Protein AF-A0A7S2Q654-F1 (afdb_monomer_lite)

pLDDT: mean 83.65, std 10.53, range [51.56, 97.0]

Foldseek 3Di:
DVVVVVVVCVVVVVVVVVVVVVVVVVCVVCVLVPDPVSVLLVLLQVLLLQLLVLLLVVCQVVVHDLVVSQCCLCVNPQWHALVSSLVVSQPRPSQCVPPVHHDDSVSSSSNVVNLPVVNPRTHHSVSSVVSNWDKDFAQAWDFDDPDPPHPDGPDIDHGRFIWTFPRSDDDDVPDDTDTDTDD

Structure (mmCIF, N/CA/C/O backbone):
data_AF-A0A7S2Q654-F1
#
_entry.id   AF-A0A7S2Q654-F1
#
loop_
_atom_site.group_PDB
_atom_site.id
_atom_site.type_symbol
_atom_site.label_atom_id
_atom_site.label_alt_id
_atom_site.label_comp_id
_atom_site.label_asym_id
_atom_site.label_entity_id
_atom_site.label_seq_id
_atom_site.pdbx_PDB_ins_code
_atom_site.Cartn_x
_atom_site.Cartn_y
_atom_site.Cartn_z
_atom_site.occupancy
_atom_site.B_iso_or_equiv
_atom_site.auth_seq_id
_atom_site.auth_comp_id
_atom_site.auth_asym_id
_atom_site.auth_atom_id
_atom_site.pdbx_PDB_model_num
ATOM 1 N N . GLN A 1 1 ? 50.099 34.092 -12.523 1.00 54.19 1 GLN A N 1
ATOM 2 C CA . GLN A 1 1 ? 49.272 33.414 -11.496 1.00 54.19 1 GLN A CA 1
ATOM 3 C C . GLN A 1 1 ? 47.755 33.600 -11.692 1.00 54.19 1 GLN A C 1
ATOM 5 O O . GLN A 1 1 ? 47.015 32.685 -11.361 1.00 54.19 1 GLN A O 1
ATOM 10 N N . GLN A 1 2 ? 47.266 34.692 -12.305 1.00 60.00 2 GLN A N 1
ATOM 11 C CA . GLN A 1 2 ? 45.822 34.900 -12.566 1.00 60.00 2 GLN A CA 1
ATOM 12 C C . GLN A 1 2 ? 45.152 33.859 -13.489 1.00 60.00 2 GLN A C 1
ATOM 14 O O . GLN A 1 2 ? 43.965 33.584 -13.333 1.00 60.00 2 GLN A O 1
ATOM 19 N N . PHE A 1 3 ? 45.884 33.271 -14.440 1.00 61.88 3 PHE A N 1
ATOM 20 C CA . PHE A 1 3 ? 45.326 32.295 -15.389 1.00 61.88 3 PHE A CA 1
ATOM 21 C C . PHE A 1 3 ? 44.981 30.954 -14.719 1.00 61.88 3 PHE A C 1
ATOM 23 O O . PHE A 1 3 ? 43.917 30.392 -14.961 1.00 61.88 3 PHE A O 1
ATOM 30 N N . VAL A 1 4 ? 45.842 30.492 -13.806 1.00 68.00 4 VAL A N 1
ATOM 31 C CA . VAL A 1 4 ? 45.649 29.248 -13.043 1.00 68.00 4 VAL A CA 1
ATOM 32 C C . VAL A 1 4 ? 44.465 29.382 -12.082 1.00 68.00 4 VAL A C 1
ATOM 34 O O . VAL A 1 4 ? 43.634 28.484 -12.013 1.00 68.00 4 VAL A O 1
ATOM 37 N N . ALA A 1 5 ? 44.325 30.536 -11.420 1.00 69.38 5 ALA A N 1
ATOM 38 C CA . ALA A 1 5 ? 43.191 30.815 -10.539 1.00 69.38 5 ALA A CA 1
ATOM 39 C C . ALA A 1 5 ? 41.851 30.864 -11.300 1.00 69.38 5 ALA A C 1
ATOM 41 O O . ALA A 1 5 ? 40.874 30.270 -10.855 1.00 69.38 5 ALA A O 1
ATOM 42 N N . LYS A 1 6 ? 41.806 31.510 -12.477 1.00 71.94 6 LYS A N 1
ATOM 43 C CA . LYS A 1 6 ? 40.595 31.549 -13.320 1.00 71.94 6 LYS A CA 1
ATOM 44 C C . LYS A 1 6 ? 40.215 30.174 -13.870 1.00 71.94 6 LYS A C 1
ATOM 46 O O . LYS A 1 6 ? 39.033 29.856 -13.923 1.00 71.94 6 LYS A O 1
ATOM 51 N N . HIS A 1 7 ? 41.195 29.362 -14.264 1.00 72.12 7 HIS A N 1
ATOM 52 C CA . HIS A 1 7 ? 40.942 28.003 -14.741 1.00 72.12 7 HIS A CA 1
ATOM 53 C C . HIS A 1 7 ? 40.455 27.082 -13.611 1.00 72.12 7 HIS A C 1
ATOM 55 O O . HIS A 1 7 ? 39.503 26.334 -13.806 1.00 72.12 7 HIS A O 1
ATOM 61 N N . ALA A 1 8 ? 41.055 27.176 -12.419 1.00 72.56 8 ALA A N 1
ATOM 62 C CA . ALA A 1 8 ? 40.609 26.433 -11.242 1.00 72.56 8 ALA A CA 1
ATOM 63 C C . ALA A 1 8 ? 39.175 26.814 -10.840 1.00 72.56 8 ALA A C 1
ATOM 65 O O . ALA A 1 8 ? 38.347 25.930 -10.661 1.00 72.56 8 ALA A O 1
ATOM 66 N N . LEU A 1 9 ? 38.848 28.111 -10.799 1.00 75.69 9 LEU A N 1
ATOM 67 C CA . LEU A 1 9 ? 37.480 28.583 -10.555 1.00 75.69 9 LEU A CA 1
ATOM 68 C C . LEU A 1 9 ? 36.493 28.018 -11.580 1.00 75.69 9 LEU A C 1
ATOM 70 O O . LEU A 1 9 ? 35.473 27.465 -11.197 1.00 75.69 9 LEU A O 1
ATOM 74 N N . LYS A 1 10 ? 36.832 28.059 -12.874 1.00 79.44 10 LYS A N 1
ATOM 75 C CA . LYS A 1 10 ? 35.960 27.554 -13.945 1.00 79.44 10 LYS A CA 1
ATOM 76 C C . LYS A 1 10 ? 35.702 26.042 -13.867 1.00 79.44 10 LYS A C 1
ATOM 78 O O . LYS A 1 10 ? 34.675 25.585 -14.350 1.00 79.44 10 LYS A O 1
ATOM 83 N N . MET A 1 11 ? 36.622 25.280 -13.274 1.00 75.81 11 MET A N 1
ATOM 84 C CA . MET A 1 11 ? 36.475 23.837 -13.044 1.00 75.81 11 MET A CA 1
ATOM 85 C C . MET A 1 11 ? 35.709 23.533 -11.750 1.00 75.81 11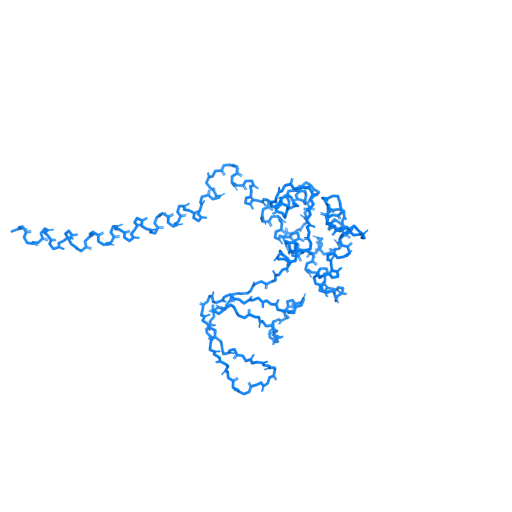 MET A C 1
ATOM 87 O O . MET A 1 11 ? 34.981 22.550 -11.691 1.00 75.81 11 MET A O 1
ATOM 91 N N . VAL A 1 12 ? 35.858 24.367 -10.717 1.00 80.75 12 VAL A N 1
ATOM 92 C CA . VAL A 1 12 ? 35.228 24.166 -9.402 1.00 80.75 12 VAL A CA 1
ATOM 93 C C . VAL A 1 12 ? 33.769 24.625 -9.391 1.00 80.75 12 VAL A C 1
ATOM 95 O O . VAL A 1 12 ? 32.937 23.935 -8.813 1.00 80.75 12 VAL A O 1
ATOM 98 N N . THR A 1 13 ? 33.431 25.730 -10.063 1.00 86.31 13 THR A N 1
ATOM 99 C CA . THR A 1 13 ? 32.056 26.257 -10.132 1.00 86.31 13 THR A CA 1
ATOM 100 C C . THR A 1 13 ? 31.011 25.216 -10.561 1.00 86.31 13 THR A C 1
ATOM 102 O O . THR A 1 13 ? 30.085 25.000 -9.786 1.00 86.31 13 THR A O 1
ATOM 105 N N . PRO A 1 14 ? 31.154 24.488 -11.689 1.00 86.62 14 PRO A N 1
ATOM 106 C CA . PRO A 1 14 ? 30.144 23.504 -12.092 1.00 86.62 14 PRO A CA 1
ATOM 107 C C . PRO A 1 14 ? 30.045 22.314 -11.125 1.00 86.62 14 PRO A C 1
ATOM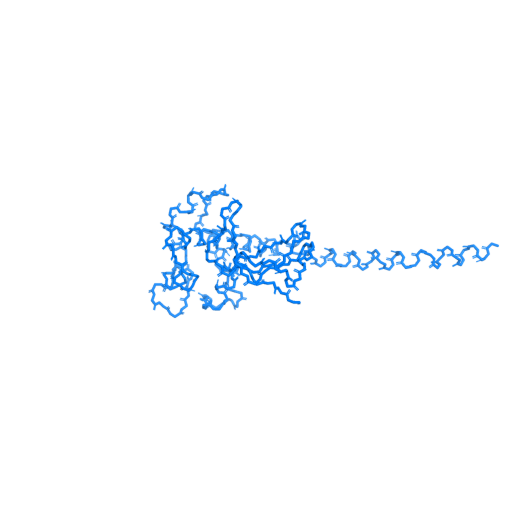 109 O O . PRO A 1 14 ? 28.994 21.690 -11.011 1.00 86.62 14 PRO A O 1
ATOM 112 N N . VAL A 1 15 ? 31.129 21.987 -10.413 1.00 83.38 15 VAL A N 1
ATOM 113 C CA . VAL A 1 15 ? 31.129 20.916 -9.405 1.00 83.38 15 VAL A CA 1
ATOM 114 C C . VAL A 1 15 ? 30.359 21.351 -8.161 1.00 83.38 15 VAL A C 1
ATOM 116 O O . VAL A 1 15 ? 29.582 20.562 -7.629 1.00 83.38 15 VAL A O 1
ATOM 119 N N . VAL A 1 16 ? 30.538 22.600 -7.722 1.00 87.62 16 VAL A N 1
ATOM 120 C CA . VAL A 1 16 ? 29.784 23.183 -6.603 1.00 87.62 16 VAL A CA 1
ATOM 121 C C . VAL A 1 16 ? 28.301 23.299 -6.956 1.00 87.62 16 VAL A C 1
ATOM 123 O O . VAL A 1 16 ? 27.477 22.814 -6.193 1.00 87.62 16 VAL A O 1
ATOM 126 N N . GLU A 1 17 ? 27.963 23.812 -8.141 1.00 90.69 17 GLU A N 1
ATOM 127 C CA . GLU A 1 17 ? 26.572 23.899 -8.617 1.00 90.69 17 GLU A CA 1
ATOM 128 C C . GLU A 1 17 ? 25.905 22.513 -8.690 1.00 90.69 17 GLU A C 1
ATOM 130 O O . GLU A 1 17 ? 24.756 22.333 -8.285 1.00 90.69 17 GLU A O 1
ATOM 135 N N . HIS A 1 18 ? 26.632 21.490 -9.155 1.00 82.50 18 HIS A N 1
ATOM 136 C CA . HIS A 1 18 ? 26.128 20.115 -9.177 1.00 82.50 18 HIS A CA 1
ATOM 137 C C . HIS A 1 18 ? 25.926 19.530 -7.769 1.00 82.50 18 HIS A C 1
ATOM 139 O O . HIS A 1 18 ? 24.966 18.792 -7.537 1.00 82.50 18 HIS A O 1
ATOM 145 N N . LEU A 1 19 ? 26.826 19.841 -6.832 1.00 82.88 19 LEU A N 1
ATOM 146 C CA . LEU A 1 19 ? 26.710 19.440 -5.428 1.00 82.88 19 LEU A CA 1
ATOM 147 C C . LEU A 1 19 ? 25.516 20.110 -4.747 1.00 82.88 19 LEU A C 1
ATOM 149 O O . LEU A 1 19 ? 24.774 19.423 -4.053 1.00 82.88 19 LEU A O 1
ATOM 153 N N . GLU A 1 20 ? 25.300 21.403 -4.979 1.00 89.38 20 GLU A N 1
ATOM 154 C CA . GLU A 1 20 ? 24.143 22.143 -4.467 1.00 89.38 20 GLU A CA 1
ATOM 155 C C . GLU A 1 20 ? 22.834 21.564 -5.014 1.00 89.38 20 GLU A C 1
ATOM 157 O O . GLU A 1 20 ? 21.921 21.282 -4.242 1.00 89.38 20 GLU A O 1
ATOM 162 N N . ALA A 1 21 ? 22.766 21.267 -6.317 1.00 87.25 21 ALA A N 1
ATOM 163 C CA . ALA A 1 21 ? 21.591 20.638 -6.919 1.00 87.25 21 ALA A CA 1
ATOM 164 C C . ALA A 1 21 ? 21.294 19.251 -6.318 1.00 87.25 21 ALA A C 1
ATOM 166 O O . ALA A 1 21 ? 20.142 18.929 -6.021 1.00 87.25 21 ALA A O 1
ATOM 167 N N . LYS A 1 22 ? 22.329 18.430 -6.098 1.00 82.44 22 LYS A N 1
ATOM 168 C CA . LYS A 1 22 ? 22.178 17.126 -5.435 1.00 82.44 22 LYS A CA 1
ATOM 169 C C . LYS A 1 22 ? 21.784 17.260 -3.972 1.00 82.44 22 LYS A C 1
ATOM 171 O O . LYS A 1 22 ? 20.992 16.454 -3.494 1.00 82.44 22 LYS A O 1
ATOM 176 N N . PHE A 1 23 ? 22.330 18.246 -3.266 1.00 81.62 23 PHE A N 1
ATOM 177 C CA . PHE A 1 23 ? 21.977 18.515 -1.880 1.00 81.62 23 PHE A CA 1
ATOM 178 C C . PHE A 1 23 ? 20.513 18.936 -1.762 1.00 81.62 23 PHE A C 1
ATOM 180 O O . PHE A 1 23 ? 19.813 18.402 -0.912 1.00 81.62 23 PHE A O 1
ATOM 187 N N . GLU A 1 24 ? 20.022 19.795 -2.653 1.00 86.06 24 GLU A N 1
ATOM 188 C CA . GLU A 1 24 ? 18.619 20.214 -2.661 1.00 86.06 24 GLU A CA 1
ATOM 189 C C . GLU A 1 24 ? 17.678 19.040 -2.970 1.00 86.06 24 GLU A C 1
ATOM 191 O O . GLU A 1 24 ? 16.663 18.852 -2.301 1.00 86.06 24 GLU A O 1
ATOM 196 N N . GLN A 1 25 ? 18.050 18.178 -3.923 1.00 79.69 25 GLN A N 1
ATOM 197 C CA . GLN A 1 25 ? 17.312 16.943 -4.206 1.00 79.69 25 GLN A CA 1
ATOM 198 C C . GLN A 1 25 ? 17.293 15.995 -3.004 1.00 79.69 25 GLN A C 1
ATOM 200 O O . GLN A 1 25 ? 16.236 15.488 -2.637 1.00 79.69 25 GLN A O 1
ATOM 205 N N . LEU A 1 26 ? 18.445 15.768 -2.370 1.00 80.25 26 LEU A N 1
ATOM 206 C CA . LEU A 1 26 ? 18.549 14.937 -1.170 1.00 80.25 26 LEU A CA 1
ATOM 207 C C . LEU A 1 26 ? 17.747 15.528 -0.012 1.00 80.25 26 LEU A C 1
ATOM 209 O O . LEU A 1 26 ? 17.042 14.790 0.669 1.00 80.25 26 LEU A O 1
ATOM 213 N N . SER A 1 27 ? 17.825 16.841 0.190 1.00 77.94 27 SER A N 1
ATOM 214 C CA . SER A 1 27 ? 17.080 17.577 1.210 1.00 77.94 27 SER A CA 1
ATOM 215 C C . SER A 1 27 ? 15.577 17.425 0.992 1.00 77.94 27 SER A C 1
ATOM 217 O O . SER A 1 27 ? 14.867 17.036 1.909 1.00 77.94 27 SER A O 1
ATOM 219 N N . SER A 1 28 ? 15.098 17.598 -0.242 1.00 79.00 28 SER A N 1
ATOM 220 C CA . SER A 1 28 ? 13.689 17.409 -0.602 1.00 79.00 28 SER A CA 1
ATOM 221 C C . SER A 1 28 ? 13.210 15.964 -0.400 1.00 79.00 28 SER A C 1
ATOM 223 O O . SER A 1 28 ? 12.181 15.734 0.233 1.00 79.00 28 SER A O 1
ATOM 225 N N . VAL A 1 29 ? 13.976 14.970 -0.863 1.00 77.69 29 VAL A N 1
ATOM 226 C CA . VAL A 1 29 ? 13.605 13.546 -0.738 1.00 77.69 29 VAL A CA 1
ATOM 227 C C . VAL A 1 29 ? 13.660 13.064 0.713 1.00 77.69 29 VAL A C 1
ATOM 229 O O . VAL A 1 29 ? 12.865 12.217 1.114 1.00 77.69 29 VAL A O 1
ATOM 232 N N . SER A 1 30 ? 14.587 13.596 1.511 1.00 75.12 30 SER A N 1
ATOM 233 C CA . SER A 1 30 ? 14.724 13.246 2.928 1.00 75.12 30 SER A CA 1
ATOM 234 C C . SER A 1 30 ? 13.912 14.133 3.864 1.00 75.12 30 SER A C 1
ATOM 236 O O . SER A 1 30 ? 13.778 13.767 5.029 1.00 75.12 30 SER A O 1
ATOM 238 N N . ALA A 1 31 ? 13.321 15.233 3.382 1.00 71.88 31 ALA A N 1
ATOM 239 C CA .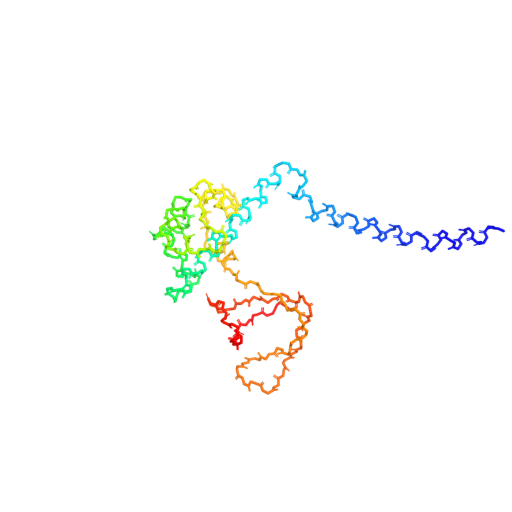 ALA A 1 31 ? 12.492 16.140 4.177 1.00 71.88 31 ALA A CA 1
ATOM 240 C C . ALA A 1 31 ? 11.449 15.400 5.034 1.00 71.88 31 ALA A C 1
ATOM 242 O O . ALA A 1 31 ? 11.367 15.706 6.228 1.00 71.88 31 ALA A O 1
ATOM 243 N N . PRO A 1 32 ? 10.762 14.350 4.527 1.00 68.12 32 PRO A N 1
ATOM 244 C CA . PRO A 1 32 ? 9.800 13.601 5.326 1.00 68.12 32 PRO A CA 1
ATOM 245 C C . PRO A 1 32 ? 10.385 12.860 6.541 1.00 68.12 32 PRO A C 1
ATOM 247 O O . PRO A 1 32 ? 9.653 12.446 7.434 1.00 68.12 32 PRO A O 1
ATOM 250 N N . LEU A 1 33 ? 11.705 12.673 6.591 1.00 72.94 33 LEU A N 1
ATOM 251 C CA . LEU A 1 33 ? 12.416 12.003 7.682 1.00 72.94 33 LEU A CA 1
ATOM 252 C C . LEU A 1 33 ? 12.959 12.989 8.730 1.00 72.94 33 LEU A C 1
ATOM 254 O O . LEU A 1 33 ? 13.423 12.561 9.791 1.00 72.94 33 LEU A O 1
ATOM 258 N N . LEU A 1 34 ? 12.934 14.297 8.446 1.00 71.31 34 LEU A N 1
ATOM 259 C CA . LEU A 1 34 ? 13.628 15.314 9.240 1.00 71.31 34 LEU A CA 1
ATOM 260 C C . LEU A 1 34 ? 12.734 15.983 10.291 1.00 71.31 34 LEU A C 1
ATOM 262 O O . LEU A 1 34 ? 13.226 16.297 11.376 1.00 71.31 34 LEU A O 1
ATOM 266 N N . SER A 1 35 ? 11.440 16.172 10.021 1.00 77.44 35 SER A N 1
ATOM 267 C CA . SER A 1 35 ? 10.511 16.793 10.975 1.00 77.44 35 SER A CA 1
ATOM 268 C C . SER A 1 35 ? 9.659 15.752 11.716 1.00 77.44 35 SER A C 1
ATOM 270 O O . SER A 1 35 ? 9.356 14.685 11.190 1.00 77.44 35 SER A O 1
ATOM 272 N N . GLU A 1 36 ? 9.260 16.040 12.958 1.00 75.56 36 GLU A N 1
ATOM 273 C CA . GLU A 1 36 ? 8.429 15.117 13.751 1.00 75.56 36 GLU A CA 1
ATOM 274 C C . GLU A 1 36 ? 7.033 14.898 13.142 1.00 75.56 36 GLU A C 1
ATOM 276 O O . GLU A 1 36 ? 6.517 13.781 13.175 1.00 75.56 36 GLU A O 1
ATOM 281 N N . SER A 1 37 ? 6.430 15.927 12.536 1.00 75.00 37 SER A N 1
ATOM 282 C CA . SER A 1 37 ? 5.154 15.781 11.825 1.00 75.00 37 SER A CA 1
ATOM 283 C C . SER A 1 37 ? 5.294 14.897 10.594 1.00 75.00 37 SER A C 1
ATOM 285 O O . SER A 1 37 ? 4.439 14.044 10.348 1.00 75.00 37 SER A O 1
ATOM 287 N N . ASP A 1 38 ? 6.389 15.050 9.852 1.00 77.12 38 ASP A N 1
ATOM 288 C CA . ASP A 1 38 ? 6.571 14.296 8.620 1.00 77.12 38 ASP A CA 1
ATOM 289 C C . ASP A 1 38 ? 6.988 12.853 8.902 1.00 77.12 38 ASP A C 1
ATOM 291 O O . ASP A 1 38 ? 6.549 11.950 8.196 1.00 77.12 38 ASP A O 1
ATOM 295 N N . LYS A 1 39 ? 7.702 12.595 10.007 1.00 79.81 39 LYS A N 1
ATOM 296 C CA . LYS A 1 39 ? 7.947 11.231 10.500 1.00 79.81 39 LYS A CA 1
ATOM 297 C C . LYS A 1 39 ? 6.647 10.498 10.813 1.00 79.81 39 LYS A C 1
ATOM 299 O O . LYS A 1 39 ? 6.536 9.309 10.523 1.00 79.81 39 LYS A O 1
ATOM 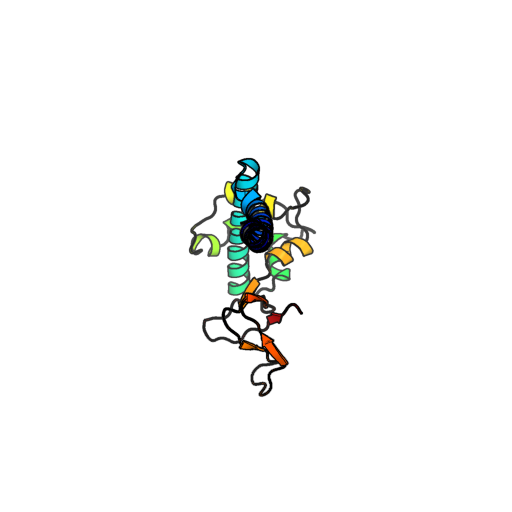304 N N . LEU A 1 40 ? 5.655 11.174 11.400 1.00 81.44 40 LEU A N 1
ATOM 305 C CA . LEU A 1 40 ? 4.343 10.570 11.657 1.00 81.44 40 LEU A CA 1
ATOM 306 C C . LEU A 1 40 ? 3.609 10.250 10.350 1.00 81.44 40 LEU A C 1
ATOM 308 O O . LEU A 1 40 ? 3.055 9.157 10.225 1.00 81.44 40 LEU A O 1
ATOM 312 N N . ALA A 1 41 ? 3.643 11.157 9.372 1.00 82.00 41 ALA A N 1
ATOM 313 C CA . ALA A 1 41 ? 3.061 10.930 8.049 1.00 82.00 41 ALA A CA 1
ATOM 314 C C . ALA A 1 41 ? 3.775 9.796 7.289 1.00 82.00 41 ALA A C 1
ATOM 316 O O . ALA A 1 41 ? 3.131 8.927 6.696 1.00 82.00 41 ALA A O 1
ATOM 317 N N . PHE A 1 42 ? 5.105 9.751 7.367 1.00 85.06 42 PHE A N 1
ATOM 318 C CA . PHE A 1 42 ? 5.925 8.685 6.806 1.00 85.06 42 PHE A CA 1
ATOM 319 C C . PHE A 1 42 ? 5.593 7.339 7.452 1.00 85.06 42 PHE A C 1
ATOM 321 O O . PHE A 1 42 ? 5.295 6.378 6.748 1.00 85.06 42 PHE A O 1
ATOM 328 N N . ASN A 1 43 ? 5.545 7.276 8.784 1.00 88.00 43 ASN A N 1
ATOM 329 C CA . ASN A 1 43 ? 5.157 6.067 9.506 1.00 88.00 43 ASN A CA 1
ATOM 330 C C . ASN A 1 43 ? 3.751 5.606 9.111 1.00 88.00 43 ASN A C 1
ATOM 332 O O . ASN A 1 43 ? 3.553 4.424 8.851 1.00 88.00 43 ASN A O 1
ATOM 336 N N . ALA A 1 44 ? 2.783 6.520 9.012 1.00 90.06 44 ALA A N 1
ATOM 337 C CA . ALA A 1 44 ? 1.437 6.193 8.546 1.00 90.06 44 ALA A CA 1
ATOM 338 C C . ALA A 1 44 ? 1.443 5.618 7.116 1.00 90.06 44 ALA A C 1
ATOM 340 O O . ALA A 1 44 ? 0.733 4.654 6.844 1.00 90.06 44 ALA A O 1
ATOM 341 N N . THR A 1 45 ? 2.298 6.146 6.236 1.00 89.88 45 THR A N 1
ATOM 342 C CA . THR A 1 45 ? 2.485 5.650 4.861 1.00 89.88 45 THR A CA 1
ATOM 343 C C . THR A 1 45 ? 3.127 4.260 4.827 1.00 89.88 45 THR A C 1
ATOM 345 O O . THR A 1 45 ? 2.710 3.394 4.064 1.00 89.88 45 THR A O 1
ATOM 348 N N . VAL A 1 46 ? 4.117 3.996 5.682 1.00 90.00 46 VAL A N 1
ATOM 349 C CA . VAL A 1 46 ? 4.720 2.657 5.808 1.00 90.00 46 VAL A CA 1
ATOM 350 C C . VAL A 1 46 ? 3.692 1.650 6.332 1.00 90.00 46 VAL A C 1
ATOM 352 O O . VAL A 1 46 ? 3.578 0.538 5.815 1.00 90.00 46 VAL A O 1
ATOM 355 N N . LEU A 1 47 ? 2.903 2.041 7.336 1.00 93.31 47 LEU A N 1
ATOM 356 C CA . LEU A 1 47 ? 1.835 1.204 7.880 1.00 93.31 47 LEU A CA 1
ATOM 357 C C . LEU A 1 47 ? 0.734 0.942 6.844 1.00 93.31 47 LEU A C 1
ATOM 359 O O . LEU A 1 47 ? 0.211 -0.171 6.799 1.00 93.31 47 LEU A O 1
ATOM 363 N N . SER A 1 48 ? 0.399 1.923 5.998 1.00 93.19 48 SER A N 1
ATOM 364 C CA . SER A 1 48 ? -0.571 1.734 4.917 1.00 93.19 48 SER A CA 1
ATOM 365 C C . SER A 1 48 ? -0.058 0.788 3.846 1.00 93.19 48 SER A C 1
ATOM 367 O O . SER A 1 48 ? -0.790 -0.124 3.471 1.00 93.19 48 SER A O 1
ATOM 369 N N . ALA A 1 49 ? 1.205 0.912 3.432 1.00 90.06 49 ALA A N 1
ATOM 370 C CA . ALA A 1 49 ? 1.826 -0.032 2.509 1.00 90.06 49 ALA A CA 1
ATOM 371 C C . ALA A 1 49 ? 1.730 -1.472 3.040 1.00 90.06 49 ALA A C 1
ATOM 373 O O . ALA A 1 49 ? 1.225 -2.351 2.343 1.00 90.06 49 ALA A O 1
ATOM 374 N N . ARG A 1 50 ? 2.081 -1.682 4.313 1.00 91.62 50 ARG A N 1
ATOM 375 C CA . ARG A 1 50 ? 2.002 -3.000 4.953 1.00 91.62 50 ARG A CA 1
ATOM 376 C C . ARG A 1 50 ? 0.570 -3.525 5.075 1.00 91.62 50 ARG A C 1
ATOM 378 O O . ARG A 1 50 ? 0.321 -4.702 4.832 1.00 91.62 50 ARG A O 1
ATOM 385 N N . ALA A 1 51 ? -0.394 -2.677 5.429 1.00 93.81 51 ALA A N 1
ATOM 386 C CA . ALA A 1 51 ? -1.798 -3.086 5.465 1.00 93.81 51 ALA A CA 1
ATOM 387 C C . ALA A 1 51 ? -2.306 -3.493 4.067 1.00 93.81 51 ALA A C 1
ATOM 389 O O . ALA A 1 51 ? -3.065 -4.455 3.932 1.00 93.81 51 ALA A O 1
ATOM 390 N N . MET A 1 52 ? -1.841 -2.810 3.018 1.00 92.50 52 MET A N 1
ATOM 391 C CA . MET A 1 52 ? -2.161 -3.155 1.633 1.00 92.50 52 MET A CA 1
ATOM 392 C C . MET A 1 52 ? -1.450 -4.428 1.164 1.00 92.50 52 MET A C 1
ATOM 394 O O . MET A 1 52 ? -2.038 -5.177 0.389 1.00 92.50 52 MET A O 1
ATOM 398 N N . ASP A 1 53 ? -0.260 -4.750 1.676 1.00 89.81 53 ASP A N 1
ATOM 399 C CA . ASP A 1 53 ? 0.398 -6.047 1.442 1.00 89.81 53 ASP A CA 1
ATOM 400 C C . ASP A 1 53 ? -0.371 -7.223 2.048 1.00 89.81 53 ASP A C 1
ATOM 402 O O . ASP A 1 53 ? -0.530 -8.267 1.406 1.00 89.81 53 ASP A O 1
ATOM 406 N N . VAL A 1 54 ? -0.931 -7.042 3.247 1.00 92.12 54 VAL A N 1
ATOM 407 C CA . VAL A 1 54 ? -1.833 -8.029 3.857 1.00 92.12 54 VAL A CA 1
ATOM 408 C C . VAL A 1 54 ? -3.074 -8.229 2.983 1.00 92.12 54 VAL A C 1
ATOM 410 O O . VAL A 1 54 ? -3.452 -9.366 2.695 1.00 92.12 54 VAL A O 1
ATOM 413 N N . LEU A 1 55 ? -3.680 -7.140 2.496 1.00 92.25 55 LEU A N 1
ATOM 414 C CA . LEU A 1 55 ? -4.836 -7.207 1.596 1.00 92.25 55 LEU A CA 1
ATOM 415 C C . LEU A 1 55 ? -4.502 -7.847 0.245 1.00 92.25 55 LEU A C 1
ATOM 417 O O . LEU A 1 55 ? -5.303 -8.633 -0.261 1.00 92.25 55 LEU A O 1
ATOM 421 N N . ARG A 1 56 ? -3.322 -7.568 -0.319 1.00 89.12 56 ARG A N 1
ATOM 422 C CA . ARG A 1 56 ? -2.814 -8.238 -1.524 1.00 89.12 56 ARG A CA 1
ATOM 423 C C . ARG A 1 56 ? -2.657 -9.736 -1.297 1.00 89.12 56 ARG A C 1
ATOM 425 O O . ARG A 1 56 ? -3.117 -10.526 -2.115 1.00 89.12 56 ARG A O 1
ATOM 432 N N . SER A 1 57 ? -2.062 -10.129 -0.174 1.00 87.94 57 SER A N 1
ATOM 433 C CA . SER A 1 57 ? -1.872 -11.537 0.189 1.00 87.94 57 SER A CA 1
ATOM 434 C C . SER A 1 57 ? -3.210 -12.260 0.351 1.00 87.94 57 SER A C 1
ATOM 436 O O . SER A 1 57 ? -3.378 -13.375 -0.140 1.00 87.94 57 SER A O 1
ATOM 438 N N . TYR A 1 58 ? -4.193 -11.606 0.974 1.00 90.75 58 TYR A N 1
ATOM 439 C CA . TYR A 1 58 ? -5.561 -12.114 1.056 1.00 90.75 58 TYR A CA 1
ATOM 440 C C . TYR A 1 58 ? -6.208 -12.252 -0.327 1.00 90.75 58 TYR A C 1
ATOM 442 O O . TYR A 1 58 ? -6.759 -13.308 -0.639 1.00 90.75 58 TYR A O 1
ATOM 450 N N . ALA A 1 59 ? -6.124 -11.218 -1.170 1.00 88.81 59 ALA A N 1
ATOM 451 C CA . ALA A 1 59 ? -6.686 -11.247 -2.516 1.00 88.81 59 ALA A CA 1
ATOM 452 C C . ALA A 1 59 ? -6.065 -12.377 -3.349 1.00 88.81 59 ALA A C 1
ATOM 454 O O . ALA A 1 59 ? -6.792 -13.122 -3.998 1.00 88.81 59 ALA A O 1
ATOM 455 N N . ALA A 1 60 ? -4.749 -12.575 -3.254 1.00 84.62 60 ALA A N 1
ATOM 456 C CA . ALA A 1 60 ? -4.055 -13.673 -3.911 1.00 84.62 60 ALA A CA 1
ATOM 457 C C . ALA A 1 60 ? -4.518 -15.047 -3.400 1.00 84.62 60 ALA A C 1
ATOM 459 O O . ALA A 1 60 ? -4.889 -15.904 -4.201 1.00 84.62 60 ALA A O 1
ATOM 460 N N . ALA A 1 61 ? -4.570 -15.244 -2.078 1.00 86.75 61 ALA A N 1
ATOM 461 C CA . ALA A 1 61 ? -5.019 -16.500 -1.473 1.00 86.75 61 ALA A CA 1
ATOM 462 C C . ALA A 1 61 ? -6.479 -16.839 -1.826 1.00 86.75 61 ALA A C 1
ATOM 464 O O . ALA A 1 61 ? -6.823 -18.004 -2.017 1.00 86.75 61 ALA A O 1
ATOM 465 N N . ALA A 1 62 ? -7.332 -15.821 -1.951 1.00 86.81 62 ALA A N 1
ATOM 466 C CA . ALA A 1 62 ? -8.737 -15.960 -2.320 1.00 86.81 62 ALA A CA 1
ATOM 467 C C . ALA A 1 62 ? -8.994 -15.879 -3.840 1.00 86.81 62 ALA A C 1
ATOM 469 O O . ALA A 1 62 ? -10.149 -15.954 -4.255 1.00 86.81 62 ALA A O 1
ATOM 470 N N . SER A 1 63 ? -7.948 -15.735 -4.668 1.00 84.31 63 SER A N 1
ATOM 471 C CA . SER A 1 63 ? -8.046 -15.545 -6.127 1.00 84.31 63 SER A CA 1
ATOM 472 C C . SER A 1 63 ? -8.975 -14.393 -6.546 1.00 84.31 63 SER A C 1
ATOM 474 O O . SER A 1 63 ? -9.715 -14.501 -7.521 1.00 84.31 63 SER A O 1
ATOM 476 N N . LEU A 1 64 ? -8.941 -13.290 -5.798 1.00 84.88 64 LEU A N 1
ATOM 477 C CA . LEU A 1 64 ? -9.727 -12.085 -6.043 1.00 84.88 64 LEU A CA 1
ATOM 478 C C . LEU A 1 64 ? -8.920 -11.056 -6.839 1.00 84.88 64 LEU A C 1
ATOM 480 O O . LEU A 1 64 ? -7.715 -10.879 -6.654 1.00 84.88 64 LEU A O 1
ATOM 484 N N . THR A 1 65 ? -9.609 -10.309 -7.689 1.00 85.38 65 THR A N 1
ATOM 485 C CA . THR A 1 65 ? -9.093 -9.065 -8.263 1.00 85.38 65 THR A CA 1
ATOM 486 C C . THR A 1 65 ? -9.036 -7.963 -7.202 1.00 85.38 65 THR A C 1
ATOM 488 O O . THR A 1 65 ? -9.748 -8.001 -6.197 1.00 85.38 65 THR A O 1
ATOM 491 N N . GLY A 1 66 ? -8.241 -6.912 -7.442 1.00 85.75 66 GLY A N 1
ATOM 492 C CA . GLY A 1 66 ? -8.207 -5.750 -6.544 1.00 85.75 66 GLY A CA 1
ATOM 493 C C . GLY A 1 66 ? -9.583 -5.096 -6.366 1.00 85.75 66 GLY A C 1
ATOM 494 O O . GLY A 1 66 ? -9.912 -4.637 -5.272 1.00 85.75 66 GLY A O 1
ATOM 495 N N . ARG A 1 67 ? -10.427 -5.108 -7.412 1.00 89.81 67 ARG A N 1
ATOM 496 C CA . ARG A 1 67 ? -11.796 -4.581 -7.336 1.00 89.81 67 ARG A CA 1
ATOM 497 C C . ARG A 1 67 ? -12.685 -5.435 -6.439 1.00 89.81 67 ARG A C 1
ATOM 499 O O . ARG A 1 67 ? -13.395 -4.883 -5.607 1.00 89.81 67 ARG A O 1
ATOM 506 N N . GLU A 1 68 ? -12.610 -6.754 -6.563 1.00 90.25 68 GLU A N 1
ATOM 507 C CA . GLU A 1 68 ? -13.355 -7.660 -5.687 1.00 90.25 68 GLU A CA 1
ATOM 508 C C . GLU A 1 68 ? -12.859 -7.569 -4.240 1.00 90.25 68 GLU A C 1
ATOM 510 O O . GLU A 1 68 ? -13.670 -7.581 -3.319 1.00 90.25 68 GLU A O 1
ATOM 515 N N . ALA A 1 69 ? -11.550 -7.408 -4.020 1.00 91.94 69 ALA A N 1
ATOM 516 C CA . ALA A 1 69 ? -10.998 -7.153 -2.692 1.00 91.94 69 ALA A CA 1
ATOM 517 C C . ALA A 1 69 ? -11.552 -5.846 -2.097 1.00 91.94 69 ALA A C 1
ATOM 519 O O . ALA A 1 69 ? -12.041 -5.852 -0.970 1.00 91.94 69 ALA A O 1
ATOM 520 N N . PHE A 1 70 ? -11.572 -4.755 -2.870 1.00 93.62 70 PHE A N 1
ATOM 521 C CA . PHE A 1 70 ? -12.215 -3.498 -2.469 1.00 93.62 70 PHE A CA 1
ATOM 522 C C . PHE A 1 70 ? -13.704 -3.688 -2.137 1.00 93.62 70 PHE A C 1
ATOM 524 O O . PHE A 1 70 ? -14.177 -3.201 -1.110 1.00 93.62 70 PHE A O 1
ATOM 531 N N . ASP A 1 71 ? -14.439 -4.439 -2.962 1.00 93.94 71 ASP A N 1
ATOM 532 C CA . ASP A 1 71 ? -15.860 -4.722 -2.744 1.00 93.94 71 ASP A CA 1
ATOM 533 C C . ASP A 1 71 ? -16.115 -5.518 -1.452 1.00 93.94 71 ASP A C 1
ATOM 535 O O . ASP A 1 71 ? -17.128 -5.301 -0.782 1.00 93.94 71 ASP A O 1
ATOM 539 N N . ARG A 1 72 ? -15.182 -6.397 -1.061 1.00 94.44 72 ARG A N 1
ATOM 540 C CA . ARG A 1 72 ? -15.228 -7.104 0.227 1.00 94.44 72 ARG A CA 1
ATOM 541 C C . ARG A 1 72 ? -14.970 -6.167 1.400 1.00 94.44 72 ARG A C 1
ATOM 543 O O . ARG A 1 72 ? -15.720 -6.220 2.370 1.00 94.44 72 ARG A O 1
ATOM 550 N N . VAL A 1 73 ? -13.957 -5.306 1.299 1.00 95.56 73 VAL A N 1
ATOM 551 C CA . VAL A 1 73 ? -13.595 -4.367 2.372 1.00 95.56 73 VAL A CA 1
ATOM 552 C C . VAL A 1 73 ? -14.710 -3.347 2.605 1.00 95.56 73 VAL A C 1
ATOM 554 O O . VAL A 1 73 ? -15.068 -3.092 3.748 1.00 95.56 73 VAL A O 1
ATOM 557 N N . ARG A 1 74 ? -15.318 -2.795 1.544 1.00 94.69 74 ARG A N 1
ATOM 558 C CA . ARG A 1 74 ? -16.396 -1.798 1.686 1.00 94.69 74 ARG A CA 1
ATOM 559 C C . ARG A 1 74 ? -17.712 -2.375 2.209 1.00 94.69 74 ARG A C 1
ATOM 561 O O . ARG A 1 74 ? -18.630 -1.609 2.468 1.00 94.69 74 ARG A O 1
ATOM 568 N N . ALA A 1 75 ? -17.844 -3.701 2.313 1.00 92.38 75 ALA A N 1
ATOM 569 C CA . ALA A 1 75 ? -19.023 -4.380 2.857 1.00 92.38 75 ALA A CA 1
ATOM 570 C C . ALA A 1 75 ? -20.370 -3.856 2.297 1.00 92.38 75 ALA A C 1
ATOM 572 O O . ALA A 1 75 ? -21.347 -3.683 3.024 1.00 92.38 75 ALA A O 1
ATOM 573 N N . GLY A 1 76 ? -20.418 -3.570 0.989 1.00 89.31 76 GLY A N 1
ATOM 574 C CA . GLY A 1 76 ? -21.606 -3.044 0.301 1.00 89.31 76 GLY A CA 1
ATOM 575 C C . GLY A 1 76 ? -21.792 -1.518 0.335 1.00 89.31 76 GLY A C 1
ATOM 576 O O . GLY A 1 76 ? -22.686 -1.021 -0.343 1.00 89.31 76 GLY A O 1
ATOM 577 N N . GLN A 1 77 ? -20.949 -0.768 1.049 1.00 92.06 77 GLN A N 1
ATOM 578 C CA . GLN A 1 77 ? -20.918 0.704 1.025 1.00 92.06 77 GLN A CA 1
ATOM 579 C C . GLN A 1 77 ? -20.294 1.235 -0.272 1.00 92.06 77 GLN A C 1
ATOM 581 O O . GLN A 1 77 ? -19.569 0.511 -0.942 1.00 92.06 77 GLN A O 1
ATOM 586 N N . GLU A 1 78 ? -20.525 2.495 -0.645 1.00 92.12 78 GLU A N 1
ATOM 587 C CA . GLU A 1 78 ? -19.927 3.085 -1.863 1.00 92.12 78 GLU A CA 1
ATOM 588 C C . GLU A 1 78 ? -18.398 3.239 -1.776 1.00 92.12 78 GLU A C 1
ATOM 590 O O . GLU A 1 78 ? -17.689 3.086 -2.772 1.00 92.12 78 GLU A O 1
ATOM 595 N N . SER A 1 79 ? -17.891 3.478 -0.569 1.00 95.00 79 SER A N 1
ATOM 596 C CA . SER A 1 79 ? -16.482 3.716 -0.253 1.00 95.00 79 SER A CA 1
ATOM 597 C C . SER A 1 79 ? -16.071 2.926 0.986 1.00 95.00 79 SER A C 1
ATOM 599 O O . SER A 1 79 ? -16.919 2.548 1.793 1.00 95.00 79 SER A O 1
ATOM 601 N N . VAL A 1 80 ? -14.770 2.748 1.190 1.00 96.50 80 VAL A N 1
ATOM 602 C CA . VAL A 1 80 ? -14.239 2.124 2.406 1.00 96.50 80 VAL A CA 1
ATOM 603 C C . VAL A 1 80 ? -14.132 3.170 3.516 1.00 96.50 80 VAL A C 1
ATOM 605 O O . VAL A 1 80 ? -13.472 4.191 3.333 1.00 96.50 80 VAL A O 1
ATOM 608 N N . GLY A 1 81 ? -14.778 2.923 4.655 1.00 96.31 81 GLY A N 1
ATOM 609 C CA . GLY A 1 81 ? -14.592 3.702 5.880 1.00 96.31 81 GLY A CA 1
ATOM 610 C C . GLY A 1 81 ? -13.489 3.126 6.771 1.00 96.31 81 GLY A C 1
ATOM 611 O O . GLY A 1 81 ? -13.067 1.978 6.602 1.00 96.31 81 GLY A O 1
ATOM 612 N N . GLU A 1 82 ? -13.023 3.923 7.736 1.00 96.44 82 GLU A N 1
ATOM 613 C CA . GLU A 1 82 ? -11.952 3.519 8.661 1.00 96.44 82 GLU A CA 1
ATOM 614 C C . GLU A 1 82 ? -12.330 2.252 9.444 1.00 96.44 82 GLU A C 1
ATOM 616 O O . GLU A 1 82 ? -11.531 1.323 9.558 1.00 96.44 82 GLU A O 1
ATOM 621 N N . SER A 1 83 ? -13.560 2.182 9.961 1.00 95.44 83 SER A N 1
ATOM 622 C CA . SER A 1 83 ? -14.054 1.037 10.735 1.00 95.44 83 SER A CA 1
ATOM 623 C C . SER A 1 83 ? -14.080 -0.255 9.926 1.00 95.44 83 SER A C 1
ATOM 625 O O . SER A 1 83 ? -13.650 -1.304 10.408 1.00 95.44 83 SER A O 1
ATOM 627 N N . GLU A 1 84 ? -14.576 -0.181 8.696 1.00 96.19 84 GLU A N 1
ATOM 628 C CA . GLU A 1 84 ? -14.698 -1.302 7.772 1.00 96.19 84 GLU A CA 1
ATOM 629 C C . GLU A 1 84 ? -13.310 -1.813 7.391 1.00 96.19 84 GLU A C 1
ATOM 631 O O . GLU A 1 84 ? -13.049 -3.010 7.480 1.00 96.19 84 GLU A O 1
ATOM 636 N N . PHE A 1 85 ? -12.386 -0.905 7.069 1.00 96.94 85 PHE A N 1
ATOM 637 C CA . PHE A 1 85 ? -10.999 -1.252 6.774 1.00 96.94 85 PHE A CA 1
ATOM 638 C C . PHE A 1 85 ? -10.315 -1.952 7.952 1.00 96.94 85 PHE A C 1
ATOM 640 O O . PHE A 1 85 ? -9.780 -3.050 7.802 1.00 96.94 85 PHE A O 1
ATOM 647 N N . VAL A 1 86 ? -10.347 -1.332 9.133 1.00 96.81 86 VAL A N 1
ATOM 648 C CA . VAL A 1 86 ? -9.653 -1.834 10.325 1.00 96.81 86 VAL A CA 1
ATOM 649 C C . VAL A 1 86 ? -10.207 -3.195 10.740 1.00 96.81 86 VAL A C 1
ATOM 651 O O . VAL A 1 86 ? -9.437 -4.130 10.954 1.00 96.81 86 VAL A O 1
ATOM 654 N N . SER A 1 87 ? -11.534 -3.327 10.819 1.00 96.50 87 SER A N 1
ATOM 655 C CA . SER A 1 87 ? -12.178 -4.589 11.202 1.00 96.50 87 SER A CA 1
ATOM 656 C C . SER A 1 87 ? -11.906 -5.705 10.196 1.00 96.50 87 SER A C 1
ATOM 658 O O . SER A 1 87 ? -11.624 -6.831 10.605 1.00 96.50 87 SER A O 1
ATOM 660 N N . PHE A 1 88 ? -11.924 -5.393 8.897 1.00 97.00 88 PHE A N 1
ATOM 661 C CA . PHE A 1 88 ? -11.625 -6.362 7.854 1.00 97.00 88 PHE A CA 1
ATOM 662 C C . PHE A 1 88 ? -10.182 -6.855 7.954 1.00 97.00 88 PHE A C 1
ATOM 664 O O . PHE A 1 88 ? -9.964 -8.060 8.033 1.00 97.00 88 PHE A O 1
ATOM 671 N N . VAL A 1 89 ? -9.200 -5.947 8.009 1.00 96.06 89 VAL A N 1
ATOM 672 C CA . VAL A 1 89 ? -7.774 -6.317 8.029 1.00 96.06 89 VAL A CA 1
ATOM 673 C C . VAL A 1 89 ? -7.400 -7.072 9.308 1.00 96.06 89 VAL A C 1
ATOM 675 O O . VAL A 1 89 ? -6.673 -8.059 9.227 1.00 96.06 89 VAL A O 1
ATOM 678 N N . LEU A 1 90 ? -7.936 -6.684 10.473 1.00 95.94 90 LEU A N 1
ATOM 679 C CA . LEU A 1 90 ? -7.713 -7.409 11.736 1.00 95.94 90 LEU A CA 1
ATOM 680 C C . LEU A 1 90 ? -8.250 -8.845 11.718 1.00 95.94 90 LEU A C 1
ATOM 682 O O . LEU A 1 90 ? -7.734 -9.701 12.437 1.00 95.94 90 LEU A O 1
ATOM 686 N N . ALA A 1 91 ? -9.290 -9.111 10.927 1.00 95.44 91 ALA A N 1
ATOM 687 C CA . ALA A 1 91 ? -9.889 -10.436 10.815 1.00 95.44 91 ALA A CA 1
ATOM 688 C C . ALA A 1 91 ? -9.124 -11.370 9.859 1.00 95.44 91 ALA A C 1
ATOM 690 O O . ALA A 1 91 ? -9.407 -12.571 9.831 1.00 95.44 91 ALA A O 1
ATOM 691 N N . LEU A 1 92 ? -8.172 -10.852 9.076 1.00 94.81 92 LEU A N 1
ATOM 692 C CA . LEU A 1 92 ? -7.442 -11.645 8.092 1.00 94.81 92 LEU A CA 1
ATOM 693 C C . LEU A 1 92 ? -6.365 -12.516 8.756 1.00 94.81 92 LEU A C 1
ATOM 695 O O . LEU A 1 92 ? -5.508 -11.989 9.469 1.00 94.81 92 LEU A O 1
ATOM 699 N N . PRO A 1 93 ? -6.314 -13.831 8.467 1.00 93.00 93 PRO A N 1
ATOM 700 C CA . PRO A 1 93 ? -5.209 -14.674 8.925 1.00 93.00 93 PRO A CA 1
ATOM 701 C C . PRO A 1 93 ? -3.862 -14.204 8.355 1.00 93.00 93 PRO A C 1
ATOM 703 O O . PRO A 1 93 ? -2.849 -14.279 9.047 1.00 93.00 93 PRO A O 1
ATOM 706 N N . GLN A 1 94 ? -3.866 -13.607 7.156 1.00 91.44 94 GLN A N 1
ATOM 707 C CA . GLN A 1 94 ? -2.673 -13.058 6.504 1.00 91.44 94 GLN A CA 1
ATOM 708 C C . GLN A 1 94 ? -1.991 -11.959 7.325 1.00 91.44 94 GLN A C 1
ATOM 710 O O . GLN A 1 94 ? -0.799 -11.737 7.151 1.00 91.44 94 GLN A O 1
ATOM 715 N N . LEU A 1 95 ? -2.708 -11.282 8.232 1.00 91.94 95 LEU A N 1
ATOM 716 C CA . LEU A 1 95 ? -2.097 -10.299 9.124 1.00 91.94 95 LEU A CA 1
ATOM 717 C C . LEU A 1 95 ? -1.147 -10.957 10.133 1.00 91.94 95 LEU A C 1
ATOM 719 O O . LEU A 1 95 ? -0.117 -10.381 10.469 1.00 91.94 95 LEU A O 1
ATOM 723 N N . ARG A 1 96 ? -1.490 -12.161 10.604 1.00 89.50 96 ARG A N 1
ATOM 724 C CA . ARG A 1 96 ? -0.688 -12.927 11.572 1.00 89.50 96 ARG A CA 1
ATOM 725 C C . ARG A 1 96 ? 0.480 -13.648 10.920 1.00 89.50 96 ARG A C 1
ATOM 727 O O . ARG A 1 96 ? 1.510 -13.866 11.545 1.00 89.50 96 ARG A O 1
ATOM 734 N N . GLU A 1 97 ? 0.300 -14.020 9.659 1.00 88.00 97 GLU A N 1
ATOM 735 C CA . GLU A 1 97 ? 1.295 -14.719 8.845 1.00 88.00 97 GLU A CA 1
ATOM 736 C C . GLU A 1 97 ? 2.273 -13.755 8.149 1.00 88.00 97 GLU A C 1
ATOM 738 O O . GLU A 1 97 ? 3.235 -14.202 7.525 1.00 88.00 97 GLU A O 1
ATOM 743 N N . HIS A 1 98 ? 2.047 -12.439 8.243 1.00 86.06 98 HIS A N 1
ATOM 744 C CA . HIS A 1 98 ? 2.868 -11.441 7.564 1.00 86.06 98 HIS A CA 1
ATOM 745 C C . HIS A 1 98 ? 4.304 -11.419 8.129 1.00 86.06 98 HIS A C 1
ATOM 747 O O . HIS A 1 98 ? 4.477 -11.381 9.351 1.00 86.06 98 HIS A O 1
ATOM 753 N N . PRO A 1 99 ? 5.352 -11.376 7.281 1.00 79.56 99 PRO A N 1
ATOM 754 C CA . PRO A 1 99 ? 6.752 -11.447 7.724 1.00 79.56 99 PRO A CA 1
ATOM 755 C C . PRO A 1 99 ? 7.156 -10.311 8.675 1.00 79.56 99 PRO A C 1
ATOM 757 O O . PRO A 1 99 ? 7.958 -10.518 9.581 1.00 79.56 99 PRO A O 1
ATOM 760 N N . ASP A 1 100 ? 6.552 -9.133 8.516 1.00 79.19 100 ASP A N 1
ATOM 761 C CA . ASP A 1 100 ? 6.799 -7.963 9.373 1.00 79.19 100 ASP A CA 1
ATOM 762 C C . ASP A 1 100 ? 5.985 -7.962 10.689 1.00 79.19 100 ASP A C 1
ATOM 764 O O . ASP A 1 100 ? 5.972 -6.965 11.419 1.00 79.19 100 ASP A O 1
ATOM 768 N N . GLY A 1 101 ? 5.284 -9.062 10.988 1.00 82.06 101 GLY A N 1
ATOM 769 C CA . GLY A 1 101 ? 4.467 -9.275 12.187 1.00 82.06 101 GLY A CA 1
ATOM 770 C C . GLY A 1 101 ? 3.002 -8.844 12.044 1.00 82.06 101 GLY A C 1
ATOM 771 O O . GLY A 1 101 ? 2.523 -8.550 10.947 1.00 82.06 101 GLY A O 1
ATOM 772 N N . GLU A 1 102 ? 2.297 -8.708 13.171 1.00 90.25 102 GLU A N 1
ATOM 773 C CA . GLU A 1 102 ? 0.913 -8.204 13.237 1.00 90.25 102 GLU A CA 1
ATOM 774 C C . GLU A 1 102 ? 0.854 -6.666 13.333 1.00 90.25 102 GLU A C 1
ATOM 776 O O . GLU A 1 102 ? 1.773 -6.025 13.852 1.00 90.25 102 GLU A O 1
ATOM 781 N N . LEU A 1 103 ? -0.226 -6.065 12.822 1.00 93.44 103 LEU A N 1
ATOM 782 C CA . LEU A 1 103 ? -0.548 -4.646 13.010 1.00 93.44 103 LEU A CA 1
ATOM 783 C C . LEU A 1 103 ? -1.639 -4.517 14.072 1.00 93.44 103 LEU A C 1
ATOM 785 O O . LEU A 1 103 ? -2.667 -5.187 14.006 1.00 93.44 103 LEU A O 1
ATOM 789 N N . SER A 1 104 ? -1.435 -3.620 15.030 1.00 95.06 104 SER A N 1
ATOM 790 C CA . SER A 1 104 ? -2.461 -3.266 16.012 1.00 95.06 104 SER A CA 1
ATOM 791 C C . SER A 1 104 ? -3.574 -2.416 15.391 1.00 95.06 104 SER A C 1
ATOM 793 O O . SER A 1 104 ? -3.392 -1.768 14.359 1.00 95.06 104 SER A O 1
ATOM 795 N N . GLU A 1 105 ? -4.716 -2.335 16.074 1.00 96.31 105 GLU A N 1
ATOM 796 C CA . GLU A 1 105 ? -5.836 -1.485 15.656 1.00 96.31 105 GLU A CA 1
ATOM 797 C C . GLU A 1 105 ? -5.414 -0.017 15.464 1.00 96.31 105 GLU A C 1
ATOM 799 O O . GLU A 1 105 ? -5.740 0.604 14.455 1.00 96.31 105 GLU A O 1
ATOM 804 N N . ALA A 1 106 ? -4.622 0.530 16.392 1.00 95.06 106 ALA A N 1
ATOM 805 C CA . ALA A 1 106 ? -4.127 1.904 16.307 1.00 95.06 106 ALA A CA 1
ATOM 806 C C . ALA A 1 106 ? -3.230 2.128 15.077 1.00 95.06 106 ALA A C 1
ATOM 808 O O . ALA A 1 106 ? -3.311 3.173 14.429 1.00 95.06 106 ALA A O 1
ATOM 809 N N . GLN A 1 107 ? -2.410 1.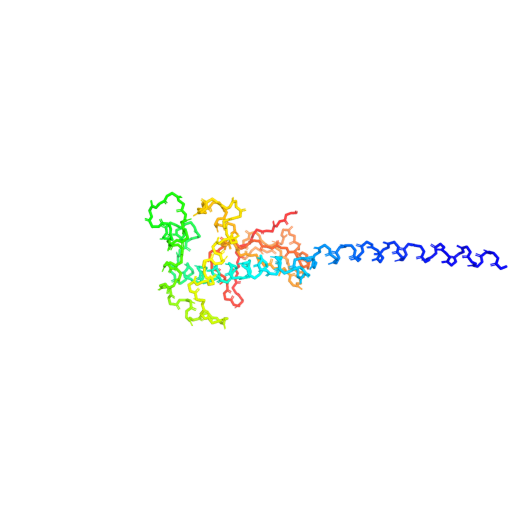134 14.724 1.00 95.00 107 GLN A N 1
ATOM 810 C CA . GLN A 1 107 ? -1.573 1.176 13.525 1.00 95.00 107 GLN A CA 1
ATOM 811 C C . GLN A 1 107 ? -2.406 1.096 12.244 1.00 95.00 107 GLN A C 1
ATOM 813 O O . GLN A 1 107 ? -2.108 1.813 11.295 1.00 95.00 107 GLN A O 1
ATOM 818 N N . LEU A 1 108 ? -3.471 0.291 12.219 1.00 96.44 108 LEU A N 1
ATOM 819 C CA . LEU A 1 108 ? -4.381 0.217 11.072 1.00 96.44 108 LEU A CA 1
ATOM 820 C C . LEU A 1 108 ? -5.201 1.498 10.886 1.00 96.44 108 LEU A C 1
ATOM 822 O O . LEU A 1 108 ? -5.442 1.909 9.755 1.00 96.44 108 LEU A O 1
ATOM 826 N N . ARG A 1 109 ? -5.570 2.182 11.972 1.00 95.88 109 ARG A N 1
ATOM 827 C CA . ARG A 1 109 ? -6.184 3.519 11.894 1.00 95.88 109 ARG A CA 1
ATOM 828 C C . ARG A 1 109 ? -5.204 4.556 11.342 1.00 95.88 109 ARG A C 1
ATOM 830 O O . ARG A 1 109 ? -5.573 5.371 10.504 1.00 95.88 109 ARG A O 1
ATOM 837 N N . ALA A 1 110 ? -3.940 4.512 11.768 1.00 94.00 110 ALA A N 1
ATOM 838 C CA . ALA A 1 110 ? -2.897 5.369 11.200 1.00 94.00 110 ALA A CA 1
ATOM 839 C C . ALA A 1 110 ? -2.662 5.069 9.708 1.00 94.00 110 ALA A C 1
ATOM 841 O O . ALA A 1 110 ? -2.590 5.995 8.907 1.00 94.00 110 ALA A O 1
ATOM 842 N N . ALA A 1 111 ? -2.626 3.789 9.331 1.00 94.69 111 ALA A N 1
ATOM 843 C CA . ALA A 1 111 ? -2.562 3.346 7.942 1.00 94.69 111 ALA A CA 1
ATOM 844 C C . ALA A 1 111 ? -3.737 3.885 7.112 1.00 94.69 111 ALA A C 1
ATOM 846 O O . ALA A 1 111 ? -3.529 4.419 6.026 1.00 94.69 111 ALA A O 1
ATOM 847 N N . PHE A 1 112 ? -4.963 3.801 7.635 1.00 95.62 112 PHE A N 1
ATOM 848 C CA . PHE A 1 112 ? -6.146 4.308 6.944 1.00 95.62 112 PHE A CA 1
ATOM 849 C C . PHE A 1 112 ? -6.066 5.815 6.688 1.00 95.62 112 PHE A C 1
ATOM 851 O O . PHE A 1 112 ? -6.362 6.257 5.583 1.00 95.62 112 PHE A O 1
ATOM 858 N N . LYS A 1 113 ? -5.584 6.603 7.655 1.00 92.75 113 LYS A N 1
ATOM 859 C CA . LYS A 1 113 ? -5.368 8.048 7.461 1.00 92.75 113 LYS A CA 1
ATOM 860 C C . LYS A 1 113 ? -4.406 8.365 6.315 1.00 92.75 113 LYS A C 1
ATOM 862 O O . LYS A 1 113 ? -4.572 9.387 5.666 1.00 92.75 113 LYS A O 1
ATOM 867 N N . ALA A 1 114 ? -3.415 7.509 6.061 1.00 91.75 114 ALA A N 1
ATOM 868 C CA . ALA A 1 114 ? -2.528 7.675 4.911 1.00 91.75 114 ALA A CA 1
ATOM 869 C C . ALA A 1 114 ? -3.182 7.256 3.580 1.00 91.75 114 ALA A C 1
ATOM 871 O O . ALA A 1 114 ? -2.789 7.769 2.536 1.00 91.75 114 ALA A O 1
ATOM 872 N N . LEU A 1 115 ? -4.171 6.353 3.602 1.00 91.50 115 LEU A N 1
ATOM 873 C CA . LEU A 1 115 ? -4.981 6.005 2.423 1.00 91.50 115 LEU A CA 1
ATOM 874 C C . LEU A 1 115 ? -6.009 7.100 2.095 1.00 91.50 115 LEU A C 1
ATOM 876 O O . LEU A 1 115 ? -6.264 7.387 0.926 1.00 91.50 115 LEU A O 1
ATOM 880 N N . ASP A 1 116 ? -6.590 7.726 3.118 1.00 93.31 116 ASP A N 1
ATOM 881 C CA . ASP A 1 116 ? -7.502 8.867 3.003 1.00 93.31 116 ASP A CA 1
ATOM 882 C C . ASP A 1 116 ? -6.723 10.181 2.850 1.00 93.31 116 ASP A C 1
ATOM 884 O O . ASP A 1 116 ? -6.756 11.069 3.701 1.00 93.31 116 ASP A O 1
ATOM 888 N N . SER A 1 117 ? -6.010 10.309 1.730 1.00 84.44 117 SER A N 1
ATOM 889 C CA . SER A 1 117 ? -5.170 11.475 1.419 1.00 84.44 117 SER A CA 1
ATOM 890 C C . SER A 1 117 ? -5.928 12.810 1.394 1.00 84.44 117 SER A C 1
ATOM 892 O O . SER A 1 117 ? -5.314 13.868 1.528 1.00 84.44 117 SER A O 1
ATOM 894 N N . VAL A 1 118 ? -7.257 12.772 1.247 1.00 87.31 118 VAL A N 1
ATOM 895 C CA . VAL A 1 118 ? -8.143 13.948 1.227 1.00 87.31 118 VAL A CA 1
ATOM 896 C C . VAL A 1 118 ? -8.746 14.239 2.613 1.00 87.31 118 VAL A C 1
ATOM 898 O O . VAL A 1 118 ? -9.319 15.308 2.820 1.00 87.31 118 VAL A O 1
ATOM 901 N N . GLY A 1 119 ? -8.602 13.332 3.585 1.00 88.25 119 GLY A N 1
ATOM 902 C CA . GLY A 1 119 ? -9.117 13.504 4.947 1.00 88.25 119 GLY A CA 1
ATOM 903 C C . GLY A 1 119 ? -10.647 13.480 5.040 1.00 88.25 119 GLY A C 1
ATOM 904 O O . GLY A 1 119 ? -11.228 14.138 5.903 1.00 88.25 119 GLY A O 1
ATOM 905 N N . SER A 1 120 ? -11.313 12.772 4.128 1.00 90.00 120 SER A N 1
ATOM 906 C CA . SER A 1 120 ? -12.776 12.693 4.048 1.00 90.00 120 SER A CA 1
ATOM 907 C C . SER A 1 120 ? -13.397 11.664 5.007 1.00 90.00 120 SER A C 1
ATOM 909 O O . SER A 1 120 ? -14.620 11.589 5.147 1.00 90.00 120 SER A O 1
ATOM 911 N N . GLY A 1 121 ? -12.564 10.845 5.653 1.00 92.31 121 GLY A N 1
ATOM 912 C CA . GLY A 1 121 ? -12.942 9.660 6.419 1.00 92.31 121 GLY A CA 1
ATOM 913 C C . GLY A 1 121 ? -13.321 8.459 5.546 1.00 92.31 121 GLY A C 1
ATOM 914 O O . GLY A 1 121 ? -13.780 7.443 6.075 1.00 92.31 121 GLY A O 1
ATOM 915 N N . ARG A 1 122 ? -13.182 8.572 4.219 1.00 94.31 122 ARG A N 1
ATOM 916 C CA . ARG A 1 122 ? -13.624 7.582 3.233 1.00 94.31 122 ARG A CA 1
ATOM 917 C C . ARG A 1 122 ? -12.623 7.454 2.092 1.00 94.31 122 ARG A C 1
ATOM 919 O O . ARG A 1 122 ? -12.103 8.438 1.588 1.00 94.31 122 ARG A O 1
ATOM 926 N N . VAL A 1 123 ? -12.398 6.226 1.638 1.00 95.19 123 VAL A N 1
ATOM 927 C CA . VAL A 1 123 ? -11.517 5.944 0.500 1.00 95.19 123 VAL A CA 1
ATOM 928 C C . VAL A 1 123 ? -12.336 5.335 -0.630 1.00 95.19 123 VAL A C 1
ATOM 930 O O . VAL A 1 123 ? -12.946 4.270 -0.490 1.00 95.19 123 VAL A O 1
ATOM 933 N N . GLU A 1 124 ? -12.370 6.033 -1.761 1.00 94.19 124 GLU A N 1
ATOM 934 C CA . GLU A 1 124 ? -13.018 5.560 -2.981 1.00 94.19 124 GLU A CA 1
ATOM 935 C C . GLU A 1 124 ? -12.199 4.466 -3.680 1.00 94.19 124 GLU A C 1
ATOM 937 O O . GLU A 1 124 ? -11.011 4.266 -3.417 1.00 94.19 124 GLU A O 1
ATOM 942 N N . ALA A 1 125 ? -12.831 3.779 -4.633 1.00 91.06 125 ALA A N 1
ATOM 943 C CA . ALA A 1 125 ? -12.203 2.676 -5.351 1.00 91.06 125 ALA A CA 1
ATOM 944 C C . ALA A 1 125 ? -10.912 3.086 -6.071 1.00 91.06 125 ALA A C 1
ATOM 946 O O . ALA A 1 125 ? -9.952 2.331 -6.044 1.00 91.06 125 ALA A O 1
ATOM 947 N N . GLY A 1 126 ? -10.877 4.257 -6.716 1.00 90.00 126 GLY A N 1
ATOM 948 C CA . GLY A 1 126 ? -9.702 4.713 -7.466 1.00 90.00 126 GLY A CA 1
ATOM 949 C C . GLY A 1 126 ? -8.449 4.776 -6.585 1.00 90.00 126 GLY A C 1
ATOM 950 O O . GLY A 1 126 ? -7.551 3.958 -6.779 1.00 90.00 126 GLY A O 1
ATOM 951 N N . PRO A 1 127 ? -8.414 5.668 -5.576 1.00 89.94 127 PRO A N 1
ATOM 952 C CA . PRO A 1 127 ? -7.291 5.773 -4.645 1.00 89.94 127 PRO A CA 1
ATOM 953 C C . PRO A 1 127 ? -6.946 4.446 -3.956 1.00 89.94 127 PRO A C 1
ATOM 955 O O . PRO A 1 127 ? -5.777 4.087 -3.855 1.00 89.94 127 PRO A O 1
ATOM 958 N N . PHE A 1 128 ? -7.948 3.665 -3.542 1.00 91.56 128 PHE A N 1
ATOM 959 C CA . PHE A 1 128 ? -7.706 2.367 -2.911 1.00 91.56 128 PHE A CA 1
ATOM 960 C C . PHE A 1 128 ? -6.991 1.381 -3.846 1.00 91.56 128 PHE A C 1
ATOM 962 O O . PHE A 1 128 ? -6.038 0.709 -3.449 1.00 91.56 128 PHE A O 1
ATOM 969 N N . LEU A 1 129 ? -7.442 1.290 -5.100 1.00 89.56 129 LEU A N 1
ATOM 970 C CA . LEU A 1 129 ? -6.860 0.391 -6.092 1.00 89.56 129 LEU A CA 1
ATOM 971 C C . LEU A 1 129 ? -5.443 0.816 -6.478 1.00 89.56 129 LEU A C 1
ATOM 973 O O . LEU A 1 129 ? -4.612 -0.060 -6.691 1.00 89.56 129 LEU A O 1
ATOM 977 N N . GLU A 1 130 ? -5.144 2.119 -6.513 1.00 86.81 130 GLU A N 1
ATOM 978 C CA . GLU A 1 130 ? -3.773 2.614 -6.707 1.00 86.81 130 GLU A CA 1
ATOM 979 C C . GLU A 1 130 ? -2.817 2.064 -5.644 1.00 86.81 130 GLU A C 1
ATOM 981 O O . GLU A 1 130 ? -1.725 1.606 -5.971 1.00 86.81 130 GLU A O 1
ATOM 986 N N . HIS A 1 131 ? -3.244 2.037 -4.382 1.00 87.31 131 HIS A N 1
ATOM 987 C CA . HIS A 1 131 ? -2.444 1.493 -3.287 1.00 87.31 131 HIS A CA 1
ATOM 988 C C . HIS A 1 131 ? -2.329 -0.042 -3.315 1.00 87.31 131 HIS A C 1
ATOM 990 O O . HIS A 1 131 ? -1.345 -0.595 -2.816 1.00 87.31 131 HIS A O 1
ATOM 996 N N . LEU A 1 132 ? -3.297 -0.742 -3.920 1.00 85.75 132 LEU A N 1
ATOM 997 C CA . LEU A 1 132 ? -3.212 -2.189 -4.137 1.00 85.75 132 LEU A CA 1
ATOM 998 C C . LEU A 1 132 ? -2.293 -2.572 -5.300 1.00 85.75 132 LEU A C 1
ATOM 1000 O O . LEU A 1 132 ? -1.823 -3.712 -5.320 1.00 85.75 132 LEU A O 1
ATOM 1004 N N . ARG A 1 133 ? -1.996 -1.663 -6.238 1.00 83.06 133 ARG A N 1
ATOM 1005 C CA . ARG A 1 133 ? -1.107 -1.964 -7.370 1.00 83.06 133 ARG A CA 1
ATOM 1006 C C . ARG A 1 133 ? 0.272 -2.392 -6.889 1.00 83.06 133 ARG A C 1
ATOM 1008 O O . ARG A 1 133 ? 0.876 -1.769 -6.017 1.00 83.06 133 ARG A O 1
ATOM 1015 N N . THR A 1 134 ? 0.790 -3.440 -7.513 1.00 77.00 134 THR A N 1
ATOM 1016 C CA . THR A 1 134 ? 2.157 -3.902 -7.298 1.00 77.00 134 THR A CA 1
ATOM 1017 C C . THR A 1 134 ? 3.051 -3.301 -8.370 1.00 77.00 134 THR A C 1
ATOM 1019 O O . THR A 1 134 ? 2.814 -3.488 -9.564 1.00 77.00 134 THR A O 1
ATOM 1022 N N . ARG A 1 135 ? 4.087 -2.581 -7.938 1.00 81.38 135 ARG A N 1
ATOM 1023 C CA . ARG A 1 135 ? 5.124 -2.036 -8.816 1.00 81.38 135 ARG A CA 1
ATOM 1024 C C . ARG A 1 135 ? 6.415 -2.811 -8.597 1.00 81.38 135 ARG A C 1
ATOM 1026 O O . ARG A 1 135 ? 6.806 -3.047 -7.457 1.00 81.38 135 ARG A O 1
ATOM 1033 N N . LEU A 1 136 ? 7.052 -3.215 -9.683 1.00 79.88 136 LEU A N 1
ATOM 1034 C CA . LEU A 1 136 ? 8.351 -3.874 -9.694 1.00 79.88 136 LEU A CA 1
ATOM 1035 C C . LEU A 1 136 ? 9.369 -2.948 -10.350 1.00 79.88 136 LEU A C 1
ATOM 1037 O O . LEU A 1 136 ? 9.015 -2.143 -11.205 1.00 79.88 136 LEU A O 1
ATOM 1041 N N . PHE A 1 137 ? 10.632 -3.095 -9.969 1.00 82.75 137 PHE A N 1
ATOM 1042 C CA . PHE A 1 137 ? 11.746 -2.426 -10.630 1.00 82.75 137 PHE A CA 1
ATOM 1043 C C . PHE A 1 137 ? 12.575 -3.475 -11.355 1.00 82.75 137 PHE A C 1
ATOM 1045 O O . PHE A 1 137 ? 12.873 -4.536 -10.798 1.00 82.75 137 PHE A O 1
ATOM 1052 N N . CYS A 1 138 ? 12.951 -3.185 -12.594 1.00 82.50 138 CYS A N 1
ATOM 1053 C CA . CYS A 1 138 ? 13.858 -4.048 -13.328 1.00 82.50 138 CYS A CA 1
ATOM 1054 C C . CYS A 1 138 ? 15.273 -3.922 -12.737 1.00 82.50 138 CYS A C 1
ATOM 1056 O O . CYS A 1 138 ? 15.838 -2.838 -12.724 1.00 82.50 138 CYS A O 1
ATOM 1058 N N . LEU A 1 139 ? 15.864 -5.003 -12.224 1.00 83.56 139 LEU A N 1
ATOM 1059 C CA . LEU A 1 139 ? 17.216 -4.952 -11.631 1.00 83.56 139 LEU A CA 1
ATOM 1060 C C . LEU A 1 139 ? 18.345 -5.094 -12.661 1.00 83.56 139 LEU A C 1
ATOM 1062 O O . LEU A 1 139 ? 19.510 -4.908 -12.333 1.00 83.56 139 LEU A O 1
ATOM 1066 N N . ALA A 1 140 ? 18.011 -5.483 -13.886 1.00 81.19 140 ALA A N 1
ATOM 1067 C CA . ALA A 1 140 ? 18.939 -5.648 -14.994 1.00 81.19 140 ALA A CA 1
ATOM 1068 C C . ALA A 1 140 ? 18.162 -5.520 -16.303 1.00 81.19 140 ALA A C 1
ATOM 1070 O O . ALA A 1 140 ? 16.949 -5.702 -16.306 1.00 81.19 140 ALA A O 1
ATOM 1071 N N . ALA A 1 141 ? 18.848 -5.257 -17.414 1.00 82.19 141 ALA A N 1
ATOM 1072 C CA . ALA A 1 141 ? 18.183 -5.182 -18.707 1.00 82.19 141 ALA A CA 1
ATOM 1073 C C . ALA A 1 141 ? 17.541 -6.529 -19.085 1.00 82.19 141 ALA A C 1
ATOM 1075 O O . ALA A 1 141 ? 18.218 -7.562 -19.114 1.00 82.19 141 ALA A O 1
ATOM 1076 N N . VAL A 1 142 ? 16.236 -6.520 -19.372 1.00 82.44 142 VAL A N 1
ATOM 1077 C CA . VAL A 1 142 ? 15.467 -7.722 -19.737 1.00 82.44 142 VAL A CA 1
ATOM 1078 C C . VAL A 1 142 ? 14.622 -7.441 -20.983 1.00 82.44 142 VAL A C 1
ATOM 1080 O O . VAL A 1 142 ? 13.898 -6.446 -21.002 1.00 82.44 142 VAL A O 1
ATOM 1083 N N . PRO A 1 143 ? 14.636 -8.320 -22.002 1.00 83.81 143 PRO A N 1
ATOM 1084 C CA . PRO A 1 143 ? 13.791 -8.157 -23.181 1.00 83.81 143 PRO A CA 1
ATOM 1085 C C . PRO A 1 143 ? 12.303 -8.308 -22.833 1.00 83.81 143 PRO A C 1
ATOM 1087 O O . PRO A 1 143 ? 11.854 -9.379 -22.408 1.00 83.81 143 PRO A O 1
ATOM 1090 N N . LEU A 1 144 ? 11.523 -7.249 -23.061 1.00 82.94 144 LEU A N 1
ATOM 1091 C CA . LEU A 1 144 ? 10.070 -7.232 -22.905 1.00 82.94 144 LEU A CA 1
ATOM 1092 C C . LEU A 1 144 ? 9.399 -7.909 -24.103 1.00 82.94 144 LEU A C 1
ATOM 1094 O O . LEU A 1 144 ? 9.674 -7.587 -25.259 1.00 82.94 144 LEU A O 1
ATOM 1098 N N . ARG A 1 145 ? 8.464 -8.818 -23.830 1.00 83.81 145 ARG A N 1
ATOM 1099 C CA . ARG A 1 145 ? 7.735 -9.601 -24.837 1.00 83.81 145 ARG A CA 1
ATOM 1100 C C . ARG A 1 145 ? 6.229 -9.364 -24.717 1.00 83.81 145 ARG A C 1
ATOM 1102 O O . ARG A 1 145 ? 5.720 -9.233 -23.610 1.00 83.81 145 ARG A O 1
ATOM 1109 N N . THR A 1 146 ? 5.506 -9.359 -25.840 1.00 79.19 146 THR A N 1
ATOM 1110 C CA . THR A 1 146 ? 4.039 -9.154 -25.873 1.00 79.19 146 THR A CA 1
ATOM 1111 C C . THR A 1 146 ? 3.219 -10.355 -25.403 1.00 79.19 146 THR A C 1
ATOM 1113 O O . THR A 1 146 ? 2.006 -10.241 -25.239 1.00 79.19 146 THR A O 1
ATOM 1116 N N . GLY A 1 147 ? 3.846 -11.510 -25.180 1.00 70.00 147 GLY A N 1
ATOM 1117 C CA . GLY A 1 147 ? 3.145 -12.703 -24.730 1.00 70.00 147 GLY A CA 1
ATOM 1118 C C . GLY A 1 147 ? 4.076 -13.857 -24.361 1.00 70.00 147 GLY A C 1
ATOM 1119 O O . GLY A 1 147 ? 5.269 -13.835 -24.690 1.00 70.00 147 GLY A O 1
ATOM 1120 N N . PRO A 1 148 ? 3.541 -14.877 -23.672 1.00 63.41 148 PRO A N 1
ATOM 1121 C CA . PRO A 1 148 ? 4.295 -16.072 -23.319 1.00 63.41 148 PRO A CA 1
ATOM 1122 C C . PRO A 1 148 ? 4.773 -16.792 -24.587 1.00 63.41 148 PRO A C 1
ATOM 1124 O O . PRO A 1 148 ? 3.981 -17.106 -25.471 1.00 63.41 148 PRO A O 1
ATOM 1127 N N . GLY A 1 149 ? 6.082 -17.040 -24.680 1.00 65.31 149 GLY A N 1
ATOM 1128 C CA . GLY A 1 149 ? 6.693 -17.730 -25.822 1.00 65.31 149 GLY A CA 1
ATOM 1129 C C . GLY A 1 149 ? 6.937 -16.867 -27.065 1.00 65.31 149 GLY A C 1
ATOM 1130 O O . GLY A 1 149 ? 7.345 -17.410 -28.089 1.00 65.31 149 GLY A O 1
ATOM 1131 N N . ALA A 1 150 ? 6.726 -15.546 -27.006 1.00 73.06 150 ALA A N 1
ATOM 1132 C CA . ALA A 1 150 ? 7.076 -14.672 -28.124 1.00 73.06 150 ALA A CA 1
ATOM 1133 C C . ALA A 1 150 ? 8.595 -14.709 -28.382 1.00 73.06 150 ALA A C 1
ATOM 1135 O O . ALA A 1 150 ? 9.403 -14.462 -27.483 1.00 73.06 150 ALA A O 1
ATOM 1136 N N . ALA A 1 151 ? 8.984 -15.033 -29.616 1.00 69.12 151 ALA A N 1
ATOM 1137 C CA . ALA A 1 151 ? 10.390 -15.115 -30.006 1.00 69.12 151 ALA A CA 1
ATOM 1138 C C . ALA A 1 151 ? 11.053 -13.728 -30.049 1.00 69.12 151 ALA A C 1
ATOM 1140 O O . ALA A 1 151 ? 12.228 -13.593 -29.711 1.00 69.12 151 ALA A O 1
ATOM 1141 N N . GLU A 1 152 ? 10.283 -12.701 -30.409 1.00 77.44 152 GLU A N 1
ATOM 1142 C CA . GLU A 1 152 ? 10.767 -11.337 -30.597 1.00 77.44 152 GLU A CA 1
ATOM 1143 C C . GLU A 1 152 ? 10.470 -10.458 -29.379 1.00 77.44 152 GLU A C 1
ATOM 1145 O O . GLU A 1 152 ? 9.375 -10.482 -28.808 1.00 77.44 152 GLU A O 1
ATOM 1150 N N . ALA A 1 153 ? 11.477 -9.682 -28.980 1.00 78.31 153 ALA A N 1
ATOM 1151 C CA . ALA A 1 153 ? 11.338 -8.642 -27.975 1.00 78.31 153 ALA A CA 1
ATOM 1152 C C . ALA A 1 153 ? 10.767 -7.373 -28.620 1.00 78.31 153 ALA A C 1
ATOM 1154 O O . ALA A 1 153 ? 11.174 -6.994 -29.716 1.00 78.31 153 ALA A O 1
ATOM 1155 N N . VAL A 1 154 ? 9.847 -6.702 -27.926 1.00 83.81 154 VAL A N 1
ATOM 1156 C CA . VAL A 1 154 ? 9.320 -5.389 -28.337 1.00 83.81 154 VAL A CA 1
ATOM 1157 C C . VAL A 1 154 ? 10.363 -4.308 -28.089 1.00 83.81 154 VAL A C 1
ATOM 1159 O O . VAL A 1 154 ? 10.564 -3.426 -28.919 1.00 83.81 154 VAL A O 1
ATOM 1162 N N . ARG A 1 155 ? 11.005 -4.382 -26.920 1.00 87.06 155 ARG A N 1
ATOM 1163 C CA . ARG A 1 155 ? 12.134 -3.557 -26.496 1.00 87.06 155 ARG A CA 1
ATOM 1164 C C . ARG A 1 155 ? 12.796 -4.183 -25.277 1.00 87.06 155 ARG A C 1
ATOM 1166 O O . ARG A 1 155 ? 12.195 -5.037 -24.628 1.00 87.06 155 ARG A O 1
ATOM 1173 N N . ASP A 1 156 ? 13.975 -3.698 -24.927 1.00 85.62 156 ASP A N 1
ATOM 1174 C CA . ASP A 1 156 ? 14.587 -4.011 -23.642 1.00 85.62 156 ASP A CA 1
ATOM 1175 C C . ASP A 1 156 ? 14.042 -3.074 -22.555 1.00 85.62 156 ASP A C 1
ATOM 1177 O O . ASP A 1 156 ? 13.819 -1.881 -22.788 1.00 85.62 156 ASP A O 1
ATOM 1181 N N . LEU A 1 157 ? 13.781 -3.638 -21.378 1.00 85.56 157 LEU A N 1
ATOM 1182 C CA . LEU A 1 157 ? 13.540 -2.877 -20.158 1.00 85.56 157 LEU A CA 1
ATOM 1183 C C . LEU A 1 157 ? 14.876 -2.345 -19.653 1.00 85.56 157 LEU A C 1
ATOM 1185 O O . LEU A 1 157 ? 15.851 -3.097 -19.599 1.00 85.56 157 LEU A O 1
ATOM 1189 N N . ALA A 1 158 ? 14.927 -1.070 -19.286 1.00 84.75 158 ALA A N 1
ATOM 1190 C CA . ALA A 1 158 ? 16.113 -0.484 -18.683 1.00 84.75 158 ALA A CA 1
ATOM 1191 C C . ALA A 1 158 ? 16.267 -0.925 -17.220 1.00 84.75 158 ALA A C 1
ATOM 1193 O O . ALA A 1 158 ? 15.301 -1.284 -16.544 1.00 84.75 158 ALA A O 1
ATOM 1194 N N . GLU A 1 159 ? 17.494 -0.861 -16.705 1.00 83.81 159 GLU A N 1
ATOM 1195 C CA . GLU A 1 159 ? 17.724 -0.990 -15.267 1.00 83.81 159 GLU A CA 1
ATOM 1196 C C . GLU A 1 159 ? 16.956 0.111 -14.515 1.00 83.81 159 GLU A C 1
ATOM 1198 O O . GLU A 1 159 ? 16.910 1.262 -14.946 1.00 83.81 159 GLU A O 1
ATOM 1203 N N . LEU A 1 160 ? 16.344 -0.264 -13.394 1.00 83.31 160 LEU A N 1
ATOM 1204 C CA . LEU A 1 160 ? 15.454 0.537 -12.552 1.00 83.31 160 LEU A CA 1
ATOM 1205 C C . LEU A 1 160 ? 14.150 0.991 -13.217 1.00 83.31 160 LEU A C 1
ATOM 1207 O O . LEU A 1 160 ? 13.409 1.775 -12.624 1.00 83.31 160 LEU A O 1
ATOM 1211 N N . GLU A 1 161 ? 13.822 0.478 -14.403 1.00 84.31 161 GLU A N 1
ATOM 1212 C CA . GLU A 1 161 ? 12.539 0.769 -15.030 1.00 84.31 161 GLU A CA 1
ATOM 1213 C C . GLU A 1 161 ? 11.380 0.206 -14.193 1.00 84.31 161 GLU A C 1
ATOM 1215 O O . GLU A 1 161 ? 11.422 -0.944 -13.737 1.00 84.31 161 GLU A O 1
ATOM 1220 N N . VAL A 1 162 ? 10.354 1.035 -13.978 1.00 84.69 162 VAL A N 1
ATOM 1221 C CA . VAL A 1 162 ? 9.175 0.700 -13.175 1.00 84.69 162 VAL A CA 1
ATOM 1222 C C . VAL A 1 162 ? 8.163 -0.059 -14.020 1.00 84.69 162 VAL A C 1
ATOM 1224 O O . VAL A 1 162 ? 7.755 0.375 -15.096 1.00 84.69 162 VAL A O 1
ATOM 1227 N N . LEU A 1 163 ? 7.717 -1.188 -13.487 1.00 84.06 163 LEU A N 1
ATOM 1228 C CA . LEU A 1 163 ? 6.745 -2.073 -14.102 1.00 84.06 163 LEU A CA 1
ATOM 1229 C C . LEU A 1 163 ? 5.534 -2.198 -13.186 1.00 84.06 163 LEU A C 1
ATOM 1231 O O . LEU A 1 163 ? 5.659 -2.582 -12.025 1.00 84.06 163 LEU A O 1
ATOM 1235 N N . GLU A 1 164 ? 4.348 -1.920 -13.706 1.00 81.81 164 GLU A N 1
ATOM 1236 C CA . GLU A 1 164 ? 3.092 -2.215 -13.026 1.00 81.81 164 GLU A CA 1
ATOM 1237 C C . GLU A 1 164 ? 2.706 -3.670 -13.308 1.00 81.81 164 GLU A C 1
ATOM 1239 O O . GLU A 1 164 ? 2.563 -4.078 -14.461 1.00 81.81 164 GLU A O 1
ATOM 1244 N N . VAL A 1 165 ? 2.523 -4.470 -12.263 1.00 78.94 165 VAL A N 1
ATOM 1245 C CA . VAL A 1 165 ? 2.036 -5.843 -12.403 1.00 78.94 165 VAL A CA 1
ATOM 1246 C C . VAL A 1 165 ? 0.534 -5.812 -12.679 1.00 78.94 165 VAL A C 1
ATOM 1248 O O . VAL A 1 165 ? -0.240 -5.267 -11.896 1.00 78.94 165 VAL A O 1
ATOM 1251 N N . LEU A 1 166 ? 0.124 -6.407 -13.800 1.00 71.88 166 LEU A N 1
ATOM 1252 C CA . LEU A 1 166 ? -1.281 -6.488 -14.212 1.00 71.88 166 LEU A CA 1
ATOM 1253 C C . LEU A 1 166 ? -1.992 -7.714 -13.632 1.00 71.88 166 LEU A C 1
ATOM 1255 O O . LEU A 1 166 ? -3.222 -7.755 -13.599 1.00 71.88 166 LEU A O 1
ATOM 1259 N N . ASP A 1 167 ? -1.230 -8.718 -13.205 1.00 63.12 167 ASP A N 1
ATOM 1260 C CA . ASP A 1 167 ? -1.764 -9.909 -12.556 1.00 63.12 167 ASP A CA 1
ATOM 1261 C C . ASP A 1 167 ? -1.985 -9.646 -11.056 1.00 63.12 167 ASP A C 1
ATOM 1263 O O . ASP A 1 167 ? -1.153 -9.062 -10.371 1.00 63.12 167 ASP A O 1
ATOM 1267 N N . SER A 1 168 ? -3.115 -10.090 -10.508 1.00 53.78 168 SER A N 1
ATOM 1268 C CA . SER A 1 168 ? -3.474 -9.869 -9.097 1.00 53.78 168 SER A CA 1
ATOM 1269 C C . SER A 1 168 ? -2.614 -10.652 -8.093 1.00 53.78 168 SER A C 1
ATOM 1271 O O . SER A 1 168 ? -2.816 -10.524 -6.887 1.00 53.78 168 SER A O 1
ATOM 1273 N N . VAL A 1 169 ? -1.659 -11.458 -8.569 1.00 55.06 169 VAL A N 1
ATOM 1274 C CA . VAL A 1 169 ? -0.808 -12.325 -7.751 1.00 55.06 169 VAL A CA 1
ATOM 1275 C C . VAL A 1 169 ? 0.651 -12.109 -8.137 1.00 55.06 169 VAL A C 1
ATOM 1277 O O . VAL A 1 169 ? 1.017 -12.247 -9.304 1.00 55.06 169 VAL A O 1
ATOM 1280 N N . LEU A 1 170 ? 1.488 -11.789 -7.146 1.00 52.50 170 LEU A N 1
ATOM 1281 C CA . LEU A 1 170 ? 2.938 -11.772 -7.318 1.00 52.50 170 LEU A CA 1
ATOM 1282 C C . LEU A 1 170 ? 3.409 -13.167 -7.767 1.00 52.50 170 LEU A C 1
ATOM 1284 O O . LEU A 1 170 ? 3.043 -14.166 -7.144 1.00 52.50 170 LEU A O 1
ATOM 1288 N N . PRO A 1 171 ? 4.212 -13.264 -8.836 1.00 54.44 171 PRO A N 1
ATOM 1289 C CA . PRO A 1 171 ? 4.694 -14.545 -9.331 1.00 54.44 171 PRO A CA 1
ATOM 1290 C C . PRO A 1 171 ? 5.566 -15.244 -8.290 1.00 54.44 171 PRO A C 1
ATOM 1292 O O . PRO A 1 171 ? 6.386 -14.618 -7.616 1.00 54.44 171 PRO A O 1
ATOM 1295 N N . ALA A 1 172 ? 5.482 -16.571 -8.240 1.00 58.12 172 ALA A N 1
ATOM 1296 C CA . ALA A 1 172 ? 6.558 -17.362 -7.660 1.00 58.12 172 ALA A CA 1
ATOM 1297 C C . ALA A 1 172 ? 7.869 -17.126 -8.439 1.00 58.12 172 ALA A C 1
ATOM 1299 O O . ALA A 1 172 ? 7.848 -16.794 -9.628 1.00 58.12 172 ALA A O 1
ATOM 1300 N N . ALA A 1 173 ? 9.018 -17.327 -7.790 1.00 56.69 173 ALA A N 1
ATOM 1301 C CA . ALA A 1 173 ? 10.319 -17.204 -8.446 1.00 56.69 173 ALA A CA 1
ATOM 1302 C C . ALA A 1 173 ? 10.375 -18.067 -9.724 1.00 56.69 173 ALA A C 1
ATOM 1304 O O . ALA A 1 173 ? 10.137 -19.273 -9.680 1.00 56.69 173 ALA A O 1
ATOM 1305 N N . GLY A 1 174 ? 10.668 -17.436 -10.866 1.00 62.75 174 GLY A N 1
ATOM 1306 C CA . GLY A 1 174 ? 10.715 -18.090 -12.180 1.00 62.75 174 GLY A CA 1
ATOM 1307 C C . GLY A 1 174 ? 9.386 -18.145 -12.948 1.00 62.75 174 GLY A C 1
ATOM 1308 O O . GLY A 1 174 ? 9.376 -18.629 -14.079 1.00 62.75 174 GLY A O 1
ATOM 1309 N N . ALA A 1 175 ? 8.278 -17.640 -12.395 1.00 67.38 175 ALA A N 1
ATOM 1310 C CA . ALA A 1 175 ? 7.020 -17.525 -13.130 1.00 67.38 175 ALA A CA 1
ATOM 1311 C C . ALA A 1 175 ? 6.992 -16.278 -14.033 1.00 67.38 175 ALA A C 1
ATOM 1313 O O . ALA A 1 175 ? 7.617 -15.255 -13.756 1.00 67.38 175 ALA A O 1
ATOM 1314 N N . SER A 1 176 ? 6.256 -16.378 -15.143 1.00 70.62 176 SER A N 1
ATOM 1315 C CA . SER A 1 176 ? 6.020 -15.252 -16.052 1.00 70.62 176 SER A CA 1
ATOM 1316 C C . SER A 1 176 ? 4.885 -14.377 -15.527 1.00 70.62 176 SER A C 1
ATOM 1318 O O . SER A 1 176 ? 3.873 -14.901 -15.069 1.00 70.62 176 SER A O 1
ATOM 1320 N N . VAL A 1 177 ? 5.041 -13.058 -15.641 1.00 74.38 177 VAL A N 1
ATOM 1321 C CA . VAL A 1 177 ? 4.047 -12.063 -15.212 1.00 74.38 177 VAL A CA 1
ATOM 1322 C C . VAL A 1 177 ? 3.701 -11.143 -16.353 1.00 74.38 177 VAL A C 1
ATOM 1324 O O . VAL A 1 177 ? 4.581 -10.717 -17.104 1.00 74.38 177 VAL A O 1
ATOM 1327 N N . ARG A 1 178 ? 2.426 -10.775 -16.439 1.00 76.88 178 ARG A N 1
ATOM 1328 C CA . ARG A 1 178 ? 1.998 -9.673 -17.287 1.00 76.88 178 ARG A CA 1
ATOM 1329 C C . ARG A 1 178 ? 2.253 -8.363 -16.568 1.00 76.88 17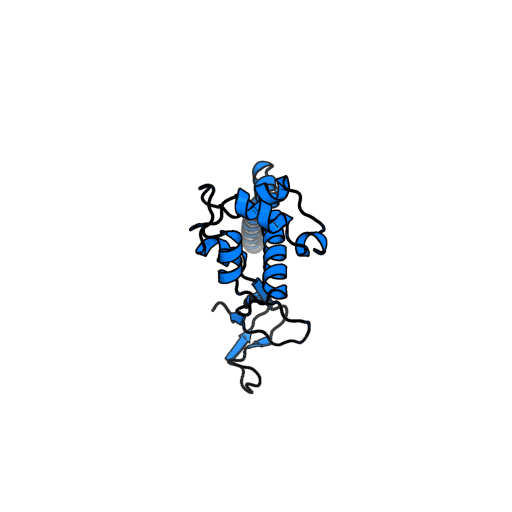8 ARG A C 1
ATOM 1331 O O . ARG A 1 178 ? 1.680 -8.080 -15.518 1.00 76.88 178 ARG A O 1
ATOM 1338 N N . VAL A 1 179 ? 3.111 -7.559 -17.170 1.00 79.00 179 VAL A N 1
ATOM 1339 C CA . VAL A 1 179 ? 3.453 -6.231 -16.681 1.00 79.00 179 VAL A CA 1
ATOM 1340 C C . VAL A 1 179 ? 3.064 -5.178 -17.708 1.00 79.00 179 VAL A C 1
ATOM 1342 O O . VAL A 1 179 ? 3.073 -5.432 -18.914 1.00 79.00 179 VAL A O 1
ATOM 1345 N N . ARG A 1 180 ? 2.740 -3.984 -17.227 1.00 82.12 180 ARG A N 1
ATOM 1346 C CA . ARG A 1 180 ? 2.711 -2.757 -18.010 1.00 82.12 180 ARG A CA 1
ATOM 1347 C C . ARG A 1 180 ? 3.966 -1.971 -17.661 1.00 82.12 180 ARG A C 1
ATOM 1349 O O . ARG A 1 180 ? 4.167 -1.615 -16.506 1.00 82.12 180 ARG A O 1
ATOM 1356 N N . ALA A 1 181 ? 4.796 -1.715 -18.659 1.00 77.19 181 ALA A N 1
ATOM 1357 C CA . ALA A 1 181 ? 5.895 -0.775 -18.523 1.00 77.19 181 ALA A CA 1
ATOM 1358 C C . ALA A 1 181 ? 5.369 0.645 -18.775 1.00 77.19 181 ALA A C 1
ATOM 1360 O O . ALA A 1 181 ? 4.627 0.850 -19.743 1.00 77.19 181 ALA A O 1
ATOM 1361 N N . GLU A 1 182 ? 5.712 1.602 -17.910 1.00 67.12 182 GLU A N 1
ATOM 1362 C CA . GLU A 1 182 ? 5.532 3.019 -18.244 1.00 67.12 182 GLU A CA 1
ATOM 1363 C C . GLU A 1 182 ? 6.494 3.377 -19.390 1.00 67.12 182 GLU A C 1
ATOM 1365 O O . GLU A 1 182 ? 7.611 2.860 -19.461 1.00 67.12 182 GLU A O 1
ATOM 1370 N N . ALA A 1 183 ? 6.001 4.153 -20.358 1.00 51.56 183 ALA A N 1
ATOM 1371 C CA . ALA A 1 183 ? 6.738 4.525 -21.565 1.00 51.56 183 ALA A CA 1
ATOM 1372 C C . ALA A 1 183 ? 7.653 5.729 -21.328 1.00 51.56 183 ALA A C 1
ATOM 1374 O O . ALA A 1 183 ? 7.234 6.639 -20.577 1.00 51.56 183 ALA A O 1
#

Radius of gyration: 22.49 Å; chains: 1; bounding box: 71×53×47 Å

Secondary structure (DSSP, 8-state):
-HHHHHHHHHHHHHHHHHHHHHHHHHHHHHHHHHSHHHHHHHHHHHHHHHHHHHHHHHHHHTT--HHHHHHHHTTTSSSEEHHHHHHHHHT-HHHHH-TT-PPPHHHHHHHHHHH-TT-SSEE-HHHHHHHH--EEE-SS-EEE-SSTT-SS-SEEEPTT-EEEE-SSSPPPTT----EEEP-

Sequence (183 aa):
QQFVAKHALKMVTPVVEHLEAKFEQLSSVSAPLLSESDKLAFNATVLSARAMDVLRSYAAAASLTGREAFDRVRAGQESVGESEFVSFVLALPQLREHPDGELSEAQLRAAFKALDSVGSGRVEAGPFLEHLRTRLFCLAAVPLRTGPGAAEAVRDLAELEVLEVLDSVLPAAGASVRVRAEA

Organism: NCBI:txid1333877